Protein AF-A0A6G0ABP0-F1 (afdb_monomer_lite)

Radius of gyration: 10.98 Å; chains: 1; bounding box: 26×23×25 Å

Secondary structure (DSSP, 8-state):
-EEE-BTT-EEEE-SS-EEE-HHHH--SS-EEEEEEEETTEEEEEEEBTTB----EE--

Foldseek 3Di:
DWDWWWCGWIWDDPPPDIDTPSVVSRRPGWIFPDWDDDDQWIFTFTDDPPDTDTDTGGD

pLDDT: mean 81.51, std 12.51, range [53.34, 96.25]

Sequence (59 aa):
MFTCGAFGETIHYNGNTWKSFINETAISNGAFNNIDFNKDIVVAVGYDSPKAVIKMGTR

Structure (mmCIF, N/CA/C/O backbone):
data_AF-A0A6G0ABP0-F1
#
_entry.id   AF-A0A6G0ABP0-F1
#
loop_
_atom_site.group_PDB
_atom_site.id
_atom_site.type_symbol
_atom_site.label_atom_id
_atom_site.label_alt_id
_atom_site.label_comp_id
_atom_site.label_asym_id
_atom_site.label_entity_id
_atom_site.label_seq_id
_atom_site.pdbx_PDB_ins_code
_atom_site.Cartn_x
_atom_site.Cartn_y
_atom_site.Cartn_z
_atom_site.occupancy
_atom_site.B_iso_or_equiv
_atom_site.auth_seq_id
_atom_site.auth_comp_id
_atom_site.auth_asym_id
_atom_site.auth_atom_id
_atom_site.pdbx_PDB_model_num
ATOM 1 N N . MET A 1 1 ? -11.297 4.695 5.297 1.00 88.38 1 MET A N 1
ATOM 2 C CA . MET A 1 1 ? -11.005 4.528 3.850 1.00 88.38 1 MET A CA 1
ATOM 3 C C . MET A 1 1 ? -9.509 4.371 3.681 1.00 88.38 1 MET A C 1
ATOM 5 O O . MET A 1 1 ? -8.780 5.140 4.296 1.00 88.38 1 MET A O 1
ATOM 9 N N . PHE A 1 2 ? -9.068 3.397 2.888 1.00 91.38 2 PHE A N 1
ATOM 10 C CA . PHE A 1 2 ? -7.653 3.186 2.583 1.00 91.38 2 PHE A CA 1
ATOM 11 C C . PHE A 1 2 ? -7.350 3.583 1.140 1.00 91.38 2 PHE A C 1
ATOM 13 O O . PHE A 1 2 ? -8.177 3.374 0.256 1.00 91.38 2 PHE A O 1
ATOM 20 N N . THR A 1 3 ? -6.170 4.152 0.914 1.00 92.12 3 THR A N 1
ATOM 21 C CA . THR A 1 3 ? -5.606 4.358 -0.425 1.00 92.12 3 THR A CA 1
ATOM 22 C C . THR A 1 3 ? -4.099 4.156 -0.371 1.00 92.12 3 THR A C 1
ATOM 24 O O . THR A 1 3 ? -3.482 4.343 0.681 1.00 92.12 3 THR A O 1
ATOM 27 N N . CYS A 1 4 ? -3.519 3.765 -1.501 1.00 91.19 4 CYS A N 1
ATOM 28 C CA . CYS A 1 4 ? -2.104 3.457 -1.633 1.00 91.19 4 CYS A CA 1
ATOM 29 C C . CYS A 1 4 ? -1.499 4.102 -2.887 1.00 91.19 4 CYS A C 1
ATOM 31 O O . CYS A 1 4 ? -2.234 4.516 -3.786 1.00 91.19 4 CYS A O 1
ATOM 33 N N . GLY A 1 5 ? -0.171 4.189 -2.953 1.00 88.00 5 GLY A N 1
ATOM 34 C CA . GLY A 1 5 ? 0.512 4.762 -4.108 1.00 88.00 5 GLY A CA 1
ATOM 35 C C . GLY A 1 5 ? 2.025 4.557 -4.125 1.00 88.00 5 GLY A C 1
ATOM 36 O O . GLY A 1 5 ? 2.541 3.506 -3.736 1.00 88.00 5 GLY A O 1
ATOM 37 N N . ALA A 1 6 ? 2.724 5.562 -4.656 1.00 87.75 6 ALA A N 1
ATOM 38 C CA . ALA A 1 6 ? 4.167 5.538 -4.874 1.00 87.75 6 ALA A CA 1
ATOM 39 C C . ALA A 1 6 ? 4.955 5.352 -3.571 1.00 87.75 6 ALA A C 1
ATOM 41 O O . ALA A 1 6 ? 4.535 5.810 -2.509 1.00 87.75 6 ALA A O 1
ATOM 42 N N . PHE A 1 7 ? 6.106 4.683 -3.669 1.00 86.69 7 PHE A N 1
ATOM 43 C CA . PHE A 1 7 ? 7.019 4.406 -2.552 1.00 86.69 7 PHE A CA 1
ATOM 44 C C . PHE A 1 7 ? 6.359 3.665 -1.379 1.00 86.69 7 PHE A C 1
ATOM 46 O O . PHE A 1 7 ? 6.839 3.695 -0.251 1.00 86.69 7 PHE A O 1
ATOM 53 N N . GLY A 1 8 ? 5.246 2.979 -1.649 1.00 85.62 8 GLY A N 1
ATOM 54 C CA . GLY A 1 8 ? 4.484 2.232 -0.654 1.00 85.62 8 GLY A CA 1
ATOM 55 C C . GLY A 1 8 ? 3.593 3.096 0.224 1.00 85.62 8 GLY A C 1
ATOM 56 O O . GLY A 1 8 ? 2.955 2.545 1.121 1.00 85.62 8 GLY A O 1
ATOM 57 N N . GLU A 1 9 ? 3.495 4.405 -0.043 1.00 89.69 9 GLU A N 1
ATOM 58 C CA . GLU A 1 9 ? 2.627 5.310 0.705 1.00 89.69 9 GLU A CA 1
ATOM 59 C C . GLU A 1 9 ? 1.234 4.703 0.798 1.00 89.69 9 GLU A C 1
ATOM 61 O O . GLU A 1 9 ? 0.582 4.415 -0.207 1.00 89.69 9 GLU A O 1
ATOM 66 N N . THR A 1 10 ? 0.807 4.468 2.029 1.00 90.69 10 THR A N 1
ATOM 67 C CA . THR A 1 10 ? -0.507 3.935 2.344 1.00 90.69 10 THR A CA 1
ATOM 68 C C . THR A 1 10 ? -1.075 4.810 3.434 1.00 90.69 10 THR A C 1
ATOM 70 O O . THR A 1 10 ? -0.434 5.017 4.464 1.00 90.69 10 THR A O 1
ATOM 73 N N . ILE A 1 11 ? -2.273 5.339 3.208 1.00 92.94 11 ILE A N 1
ATOM 74 C CA . ILE A 1 11 ? -2.931 6.249 4.142 1.00 92.94 11 ILE A CA 1
ATOM 75 C C . ILE A 1 11 ? -4.324 5.734 4.494 1.00 92.94 11 ILE A C 1
ATOM 77 O O . ILE A 1 11 ? -5.040 5.173 3.659 1.00 92.94 11 ILE A O 1
ATOM 81 N N . HIS A 1 12 ? -4.718 5.951 5.747 1.00 92.75 12 HIS A N 1
ATOM 82 C CA . HIS A 1 12 ? -6.051 5.643 6.250 1.00 92.75 12 HIS A CA 1
ATOM 83 C C . HIS A 1 12 ? -6.758 6.913 6.707 1.00 92.75 12 HIS A C 1
ATOM 85 O O . HIS A 1 12 ? -6.255 7.632 7.570 1.00 92.75 12 HIS A O 1
ATOM 91 N N . TYR A 1 13 ? -7.954 7.145 6.174 1.00 93.56 13 TYR A N 1
ATOM 92 C CA . TYR A 1 13 ? -8.878 8.156 6.671 1.00 93.56 13 TYR A CA 1
ATOM 93 C C . TYR A 1 13 ? -9.893 7.541 7.633 1.00 93.56 13 TYR A C 1
ATOM 95 O O . TYR A 1 13 ? -10.614 6.610 7.254 1.00 93.56 13 TYR A O 1
ATOM 103 N N . ASN A 1 14 ? -9.982 8.086 8.847 1.00 92.56 14 ASN A N 1
ATOM 104 C CA . ASN A 1 14 ? -10.898 7.615 9.894 1.00 92.56 14 ASN A CA 1
ATOM 105 C C . ASN A 1 14 ? -12.251 8.357 9.943 1.00 92.56 14 ASN A C 1
ATOM 107 O O . ASN A 1 14 ? -13.047 8.061 10.826 1.00 92.56 14 ASN A O 1
ATOM 111 N N . GLY A 1 15 ? -12.505 9.305 9.033 1.00 95.19 15 GLY A N 1
ATOM 112 C CA . GLY A 1 15 ? -13.683 10.187 9.071 1.00 95.19 15 GLY A CA 1
ATOM 113 C C . GLY A 1 15 ? -13.375 11.629 9.488 1.00 95.19 15 GLY A C 1
ATOM 114 O O . GLY A 1 15 ? -14.192 12.514 9.258 1.00 95.19 15 GLY A O 1
ATOM 115 N N . ASN A 1 16 ? -12.182 11.884 10.036 1.00 96.25 16 ASN A N 1
ATOM 116 C CA . ASN A 1 16 ? -11.750 13.209 10.486 1.00 96.25 16 ASN A CA 1
ATOM 117 C C . ASN A 1 16 ? -10.308 13.521 10.065 1.00 96.25 16 ASN A C 1
ATOM 119 O O . ASN A 1 16 ? -10.022 14.627 9.617 1.00 96.25 16 ASN A O 1
ATOM 123 N N . THR A 1 17 ? -9.397 12.554 10.191 1.00 95.44 17 THR A N 1
ATOM 124 C CA . THR A 1 17 ? -7.963 12.723 9.934 1.00 95.44 17 THR A CA 1
ATOM 125 C C . THR A 1 17 ? -7.399 11.606 9.064 1.00 95.44 17 THR A C 1
ATOM 127 O O . THR A 1 17 ? -7.923 10.490 9.016 1.00 95.44 17 THR A O 1
ATOM 130 N N . TRP A 1 18 ? -6.307 11.929 8.370 1.00 94.81 18 TRP A N 1
ATOM 131 C CA . TRP A 1 18 ? -5.496 10.980 7.617 1.00 94.81 18 TRP A CA 1
ATOM 132 C C . TRP A 1 18 ? -4.301 10.539 8.459 1.00 94.81 18 TRP A C 1
ATOM 134 O O . TRP A 1 18 ? -3.639 11.367 9.085 1.00 94.81 18 TRP A O 1
ATOM 144 N N . LYS A 1 19 ? -4.011 9.238 8.452 1.00 94.25 19 LYS A N 1
ATOM 145 C CA . LYS A 1 19 ? -2.796 8.659 9.030 1.00 94.25 19 LYS A CA 1
ATOM 146 C C . LYS A 1 19 ? -1.985 7.985 7.929 1.00 94.25 19 LYS A C 1
ATOM 148 O O . LYS A 1 19 ? -2.536 7.144 7.222 1.00 94.25 19 LYS A O 1
ATOM 153 N N . SER A 1 20 ? -0.709 8.346 7.815 1.00 91.12 20 SER A N 1
ATOM 154 C CA . SER A 1 20 ? 0.256 7.684 6.931 1.00 91.12 20 SER A CA 1
ATOM 155 C C . SER A 1 20 ? 0.888 6.473 7.602 1.00 91.12 20 SER A C 1
ATOM 157 O O . SER A 1 20 ? 1.116 6.478 8.813 1.00 91.12 20 SER A O 1
ATOM 159 N N . PHE A 1 21 ? 1.147 5.458 6.781 1.00 89.69 21 PHE A N 1
ATOM 160 C CA . PHE A 1 21 ? 1.847 4.225 7.123 1.00 89.69 21 PHE A CA 1
ATOM 161 C C . PHE A 1 21 ? 3.123 4.041 6.284 1.00 89.69 21 PHE A C 1
ATOM 163 O O . PHE A 1 21 ? 3.544 2.914 6.006 1.00 89.69 21 PHE A O 1
ATOM 170 N N . ILE A 1 22 ? 3.725 5.134 5.802 1.00 87.31 22 ILE A N 1
ATOM 171 C CA . ILE A 1 22 ? 4.937 5.080 4.968 1.00 87.31 22 ILE A CA 1
ATOM 172 C C . ILE A 1 22 ? 6.112 4.404 5.694 1.00 87.31 22 ILE A C 1
ATOM 174 O O . ILE A 1 22 ? 6.902 3.686 5.082 1.00 87.31 22 ILE A O 1
ATOM 178 N N . ASN A 1 23 ? 6.187 4.551 7.020 1.00 87.00 23 ASN A N 1
ATOM 179 C CA . ASN A 1 23 ? 7.258 3.975 7.836 1.00 87.00 23 ASN A CA 1
ATOM 180 C C . ASN A 1 23 ? 7.086 2.461 8.055 1.00 87.00 23 ASN A C 1
ATOM 182 O O . ASN A 1 23 ? 8.062 1.746 8.263 1.00 87.00 23 ASN A O 1
ATOM 186 N N . GLU A 1 24 ? 5.855 1.957 7.993 1.00 85.62 24 GLU A N 1
ATOM 187 C CA . GLU A 1 24 ? 5.505 0.545 8.143 1.00 85.62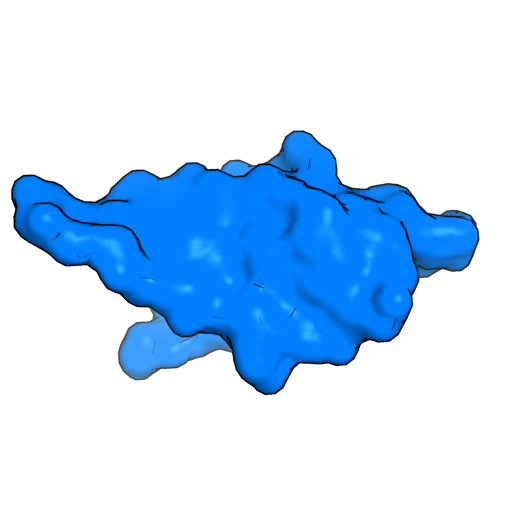 24 GLU A CA 1
ATOM 188 C C . GLU A 1 24 ? 5.583 -0.193 6.796 1.00 85.62 24 GLU A C 1
ATOM 190 O O . GLU A 1 24 ? 6.018 -1.349 6.704 1.00 85.62 24 GLU A O 1
ATOM 195 N N . THR A 1 25 ? 5.185 0.484 5.719 1.00 81.81 25 THR A N 1
ATOM 196 C CA . THR A 1 25 ? 5.209 -0.044 4.348 1.00 81.81 25 THR A CA 1
ATOM 197 C C . THR A 1 25 ? 6.596 -0.001 3.722 1.00 81.81 25 THR A C 1
ATOM 199 O O . THR A 1 25 ? 6.946 -0.973 3.057 1.00 81.81 25 THR A O 1
ATOM 202 N N . ALA A 1 26 ? 7.405 1.023 4.007 1.00 71.88 26 ALA A N 1
ATOM 203 C CA . ALA A 1 26 ? 8.859 1.096 3.829 1.00 71.88 26 ALA A CA 1
ATOM 204 C C . ALA A 1 26 ? 9.425 0.328 2.615 1.00 71.88 26 ALA A C 1
ATOM 206 O O . ALA A 1 26 ? 10.357 -0.467 2.761 1.00 71.88 26 ALA A O 1
ATOM 207 N N . ILE A 1 27 ? 8.849 0.523 1.425 1.00 78.50 27 ILE A N 1
ATOM 208 C CA . ILE A 1 27 ? 9.466 0.053 0.179 1.00 78.50 27 ILE A CA 1
ATOM 209 C C . ILE A 1 27 ? 10.326 1.186 -0.382 1.00 78.50 27 ILE A C 1
ATOM 211 O O . ILE A 1 27 ? 9.934 2.348 -0.364 1.00 78.50 27 ILE A O 1
ATOM 215 N N . SER A 1 28 ? 11.528 0.860 -0.850 1.00 76.38 28 SER A N 1
ATOM 216 C CA . SER A 1 28 ? 12.481 1.852 -1.361 1.00 76.38 28 SER A CA 1
ATOM 217 C C . SER A 1 28 ? 12.185 2.294 -2.796 1.00 76.38 28 SER A C 1
ATOM 219 O O . SER A 1 28 ? 12.650 3.350 -3.219 1.00 76.38 28 SER A O 1
ATOM 221 N N . ASN A 1 29 ? 11.428 1.495 -3.548 1.00 77.25 29 ASN A N 1
ATOM 222 C CA . ASN A 1 29 ? 11.001 1.772 -4.912 1.00 77.25 29 ASN A CA 1
ATOM 223 C C . ASN A 1 29 ? 9.687 1.025 -5.213 1.00 77.25 29 ASN A C 1
ATOM 225 O O . ASN A 1 29 ? 9.317 0.101 -4.488 1.00 77.25 29 ASN A O 1
ATOM 229 N N . GLY A 1 30 ? 8.982 1.441 -6.264 1.00 81.62 30 GLY A N 1
ATOM 230 C CA . GLY A 1 30 ? 7.727 0.835 -6.704 1.00 81.62 30 GLY A CA 1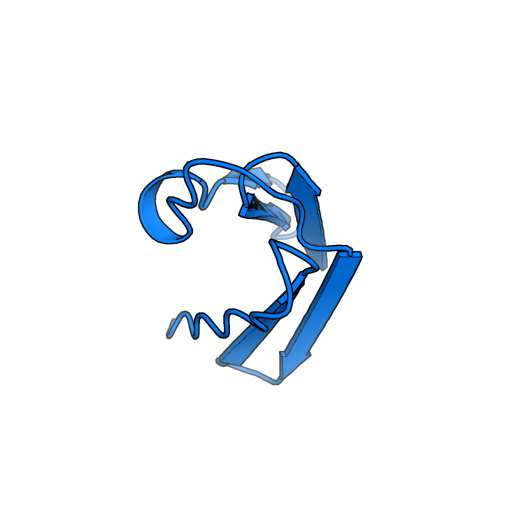
ATOM 231 C C . GLY A 1 30 ? 6.475 1.555 -6.201 1.00 81.62 30 GLY A C 1
ATOM 232 O O . GLY A 1 30 ? 6.536 2.585 -5.526 1.00 81.62 30 GLY A O 1
ATOM 233 N N . ALA A 1 31 ? 5.313 1.028 -6.579 1.00 85.00 31 ALA A N 1
ATOM 234 C CA . ALA A 1 31 ? 4.015 1.584 -6.212 1.00 85.00 31 ALA A CA 1
ATOM 235 C C . ALA A 1 31 ? 3.013 0.470 -5.919 1.00 85.00 31 ALA A C 1
ATOM 237 O O . ALA A 1 31 ? 2.973 -0.543 -6.626 1.00 85.00 31 ALA A O 1
ATOM 238 N N . PHE A 1 32 ? 2.181 0.681 -4.901 1.00 87.44 32 PHE A N 1
ATOM 239 C CA . PHE A 1 32 ? 0.977 -0.116 -4.714 1.00 87.44 32 PHE A CA 1
ATOM 240 C C . PHE A 1 32 ? -0.124 0.422 -5.626 1.00 87.44 32 PHE A C 1
ATOM 242 O O . PHE A 1 32 ? -0.473 1.600 -5.566 1.00 87.44 32 PHE 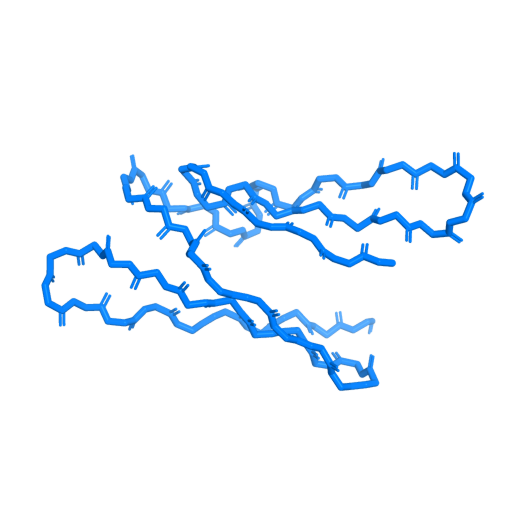A O 1
ATOM 249 N N . ASN A 1 33 ? -0.672 -0.458 -6.460 1.00 87.75 33 ASN A N 1
ATOM 250 C CA . ASN A 1 33 ? -1.691 -0.113 -7.453 1.00 87.75 33 ASN A CA 1
ATOM 251 C C . ASN A 1 33 ? -3.082 -0.594 -7.041 1.00 87.75 33 ASN A C 1
ATOM 253 O O . ASN A 1 33 ? -4.078 -0.188 -7.636 1.00 87.75 33 ASN A O 1
ATOM 257 N N . ASN A 1 34 ? -3.156 -1.496 -6.065 1.00 88.06 34 ASN A N 1
ATOM 258 C CA . ASN A 1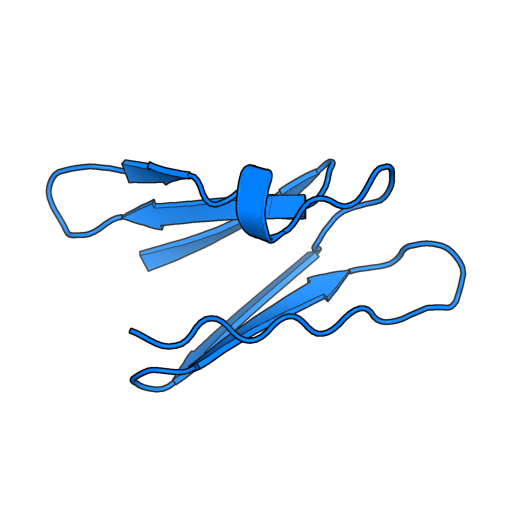 34 ? -4.413 -2.001 -5.548 1.00 88.06 34 ASN A CA 1
ATOM 259 C C . ASN A 1 34 ? -4.312 -2.185 -4.034 1.00 88.06 34 ASN A C 1
ATOM 261 O O . ASN A 1 34 ? -3.261 -2.572 -3.519 1.00 88.06 34 ASN A O 1
ATOM 265 N N . ILE A 1 35 ? -5.404 -1.898 -3.335 1.00 88.75 35 ILE A N 1
ATOM 266 C CA . ILE A 1 35 ? -5.515 -2.046 -1.890 1.00 88.75 35 ILE A CA 1
ATOM 267 C C . ILE A 1 35 ? -6.923 -2.507 -1.547 1.00 88.75 35 ILE A C 1
ATOM 269 O O . ILE A 1 35 ? -7.902 -1.961 -2.055 1.00 88.75 35 ILE A O 1
ATOM 273 N N . ASP A 1 36 ? -7.006 -3.493 -0.666 1.00 90.12 36 ASP A N 1
ATOM 274 C CA . ASP A 1 36 ? -8.257 -3.978 -0.105 1.00 90.12 36 ASP A CA 1
ATOM 275 C C . ASP A 1 36 ? -8.125 -4.133 1.413 1.00 90.12 36 ASP A C 1
ATOM 277 O O . ASP A 1 36 ? -7.023 -4.255 1.962 1.00 90.12 36 ASP A O 1
ATOM 281 N N . PHE A 1 37 ? -9.254 -4.089 2.111 1.00 87.44 37 PHE A N 1
ATOM 282 C CA . PHE A 1 37 ? -9.297 -4.237 3.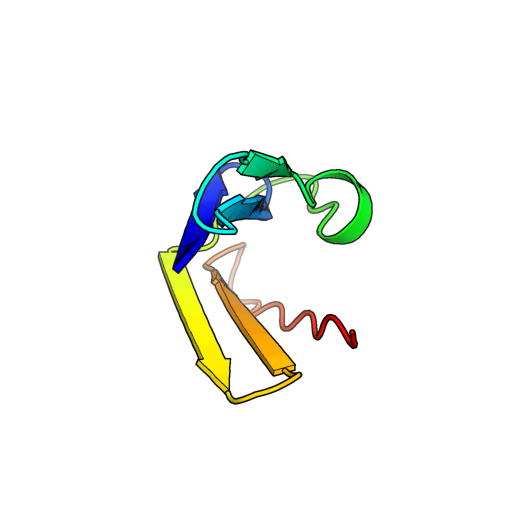557 1.00 87.44 37 PHE A CA 1
ATOM 283 C C . PHE A 1 37 ? -10.487 -5.091 3.988 1.00 87.44 37 PHE A C 1
ATOM 285 O O . PHE A 1 37 ? -11.611 -4.938 3.518 1.00 87.44 37 PHE A O 1
ATOM 292 N N . ASN A 1 38 ? -10.245 -5.966 4.958 1.00 86.56 38 ASN A N 1
ATOM 293 C CA . ASN A 1 38 ? -11.273 -6.774 5.589 1.00 86.56 38 ASN A CA 1
ATOM 294 C C . ASN A 1 38 ? -11.049 -6.787 7.099 1.00 86.56 38 ASN A C 1
ATOM 296 O O . ASN A 1 38 ? -10.095 -7.394 7.586 1.00 86.56 38 ASN A O 1
ATOM 300 N N . LYS A 1 39 ? -11.958 -6.127 7.828 1.00 85.62 39 LYS A N 1
ATOM 301 C CA . LYS A 1 39 ? -11.904 -5.954 9.287 1.00 85.62 39 LYS A CA 1
ATOM 302 C C . LYS A 1 39 ? -10.553 -5.378 9.732 1.00 85.62 39 LYS A C 1
ATOM 304 O O . LYS A 1 39 ? -10.322 -4.182 9.569 1.00 85.62 39 LYS A O 1
ATOM 309 N N . ASP A 1 40 ? -9.686 -6.240 10.252 1.00 84.50 40 ASP A N 1
ATOM 310 C CA . ASP A 1 40 ? -8.400 -5.897 10.851 1.00 84.50 40 ASP A CA 1
ATOM 311 C C . ASP A 1 40 ? -7.218 -6.179 9.922 1.00 84.50 40 ASP A C 1
ATOM 313 O O . ASP A 1 40 ? -6.079 -5.999 10.333 1.00 84.50 40 ASP A O 1
ATOM 317 N N . ILE A 1 41 ? -7.476 -6.628 8.690 1.00 84.56 41 ILE A N 1
ATOM 318 C CA . ILE A 1 41 ? -6.449 -6.937 7.697 1.00 84.56 41 ILE A CA 1
ATOM 319 C C . ILE A 1 41 ? -6.541 -5.927 6.559 1.00 84.56 41 ILE A C 1
ATOM 321 O O . ILE A 1 41 ? -7.599 -5.744 5.958 1.00 84.56 41 ILE A O 1
ATOM 325 N N . VAL A 1 42 ? -5.407 -5.312 6.235 1.00 86.44 42 VAL A N 1
ATOM 326 C CA . VAL A 1 42 ? -5.222 -4.478 5.042 1.00 86.44 42 VAL A CA 1
ATOM 327 C C . VAL A 1 42 ? -4.200 -5.162 4.147 1.00 86.44 42 VAL A C 1
ATOM 329 O O . VAL A 1 42 ? -3.155 -5.590 4.636 1.00 86.44 42 VAL A O 1
ATOM 332 N N . VAL A 1 43 ? -4.500 -5.266 2.855 1.00 86.25 43 VAL A N 1
ATOM 333 C CA . VAL A 1 43 ? -3.619 -5.854 1.844 1.00 86.25 43 VAL A CA 1
ATOM 334 C C . VAL A 1 43 ? -3.438 -4.848 0.720 1.00 86.25 43 VAL A C 1
ATOM 336 O O . VAL A 1 43 ? -4.400 -4.490 0.049 1.00 86.25 43 VAL A O 1
ATOM 339 N N . ALA A 1 44 ? -2.200 -4.416 0.497 1.00 86.69 44 ALA A N 1
ATOM 340 C CA . ALA A 1 44 ? -1.820 -3.608 -0.654 1.00 86.69 44 ALA A CA 1
ATOM 341 C C . ALA A 1 44 ? -0.904 -4.426 -1.566 1.00 86.69 44 ALA A C 1
ATOM 343 O O . ALA A 1 44 ? -0.001 -5.107 -1.078 1.00 86.69 44 ALA A O 1
ATOM 344 N N . VAL A 1 45 ? -1.142 -4.368 -2.877 1.00 84.94 45 VAL A N 1
ATOM 345 C CA . VAL A 1 45 ? -0.328 -5.041 -3.894 1.00 84.94 45 VAL A CA 1
ATOM 346 C C . VAL A 1 45 ? 0.150 -4.045 -4.939 1.00 84.94 45 VAL A C 1
ATOM 348 O O . VAL A 1 45 ? -0.548 -3.108 -5.335 1.00 84.94 45 VAL A O 1
ATOM 351 N N . GLY A 1 46 ? 1.380 -4.253 -5.384 1.00 82.12 46 GLY A N 1
ATOM 352 C CA . GLY A 1 46 ? 2.082 -3.372 -6.298 1.00 82.12 46 GLY A CA 1
ATOM 353 C C . GLY A 1 46 ? 2.945 -4.144 -7.274 1.00 82.12 46 GLY A C 1
ATOM 354 O O . GLY A 1 46 ? 3.154 -5.348 -7.116 1.00 82.12 46 GLY A O 1
ATOM 355 N N . TYR A 1 47 ? 3.454 -3.428 -8.268 1.00 69.56 47 TYR A N 1
ATOM 356 C CA . TYR A 1 47 ? 4.450 -3.957 -9.185 1.00 69.56 47 TYR A CA 1
ATOM 357 C C . TYR A 1 47 ? 5.787 -3.319 -8.837 1.00 69.56 47 TYR A C 1
ATOM 359 O O . TYR A 1 47 ? 6.001 -2.142 -9.113 1.00 69.56 47 TYR A O 1
ATOM 367 N N . ASP A 1 48 ? 6.683 -4.099 -8.245 1.00 64.06 48 ASP A N 1
ATOM 368 C CA . ASP A 1 48 ? 8.097 -3.748 -8.204 1.00 64.06 48 ASP A CA 1
ATOM 369 C C . ASP A 1 48 ? 8.889 -4.966 -8.672 1.00 64.06 48 ASP A C 1
ATOM 371 O O . ASP A 1 48 ? 9.047 -5.932 -7.935 1.00 64.06 48 ASP A O 1
ATOM 375 N N . SER A 1 49 ? 9.275 -4.967 -9.952 1.00 54.06 49 SER A N 1
ATOM 376 C CA . SER A 1 49 ? 10.090 -6.001 -10.610 1.00 54.06 49 SER A CA 1
ATOM 377 C C . SER A 1 49 ? 9.729 -7.465 -10.246 1.00 54.06 49 SER A C 1
ATOM 379 O O . SER A 1 49 ? 10.214 -8.000 -9.254 1.00 54.06 49 SER A O 1
ATOM 381 N N . PRO A 1 50 ? 8.957 -8.171 -11.095 1.00 56.69 50 PRO A N 1
ATOM 382 C CA . PRO A 1 50 ? 8.145 -9.387 -10.827 1.00 56.69 50 PRO A CA 1
ATOM 383 C C . PRO A 1 50 ? 7.744 -9.800 -9.392 1.00 56.69 50 PRO A C 1
ATOM 385 O O . PRO A 1 50 ? 7.316 -10.938 -9.199 1.00 56.69 50 PRO A O 1
ATOM 388 N N . LYS A 1 51 ? 7.858 -8.944 -8.373 1.00 53.34 51 LYS A N 1
ATOM 389 C CA . LYS A 1 51 ? 7.643 -9.311 -6.974 1.00 53.34 51 LYS A CA 1
ATOM 390 C C . LYS A 1 51 ? 6.381 -8.635 -6.466 1.00 53.34 51 LYS A C 1
ATOM 392 O O . LYS A 1 51 ? 6.316 -7.418 -6.331 1.00 53.34 51 LYS A O 1
ATOM 397 N N . ALA A 1 52 ? 5.377 -9.450 -6.167 1.00 56.19 52 ALA A N 1
ATOM 398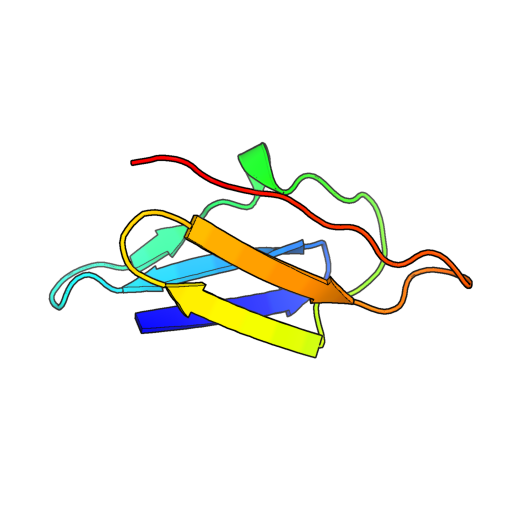 C CA . ALA A 1 52 ? 4.246 -9.012 -5.369 1.00 56.19 52 ALA A CA 1
ATOM 399 C C . ALA A 1 52 ? 4.699 -8.903 -3.905 1.00 56.19 52 ALA A C 1
ATOM 401 O O . ALA A 1 52 ? 5.205 -9.869 -3.332 1.00 56.19 52 ALA A O 1
ATOM 402 N N . VAL A 1 53 ? 4.534 -7.727 -3.304 1.00 61.31 53 VAL A N 1
ATOM 403 C CA . VAL A 1 53 ? 4.785 -7.494 -1.875 1.00 61.31 53 VAL A CA 1
ATOM 404 C C . VAL A 1 53 ? 3.436 -7.500 -1.160 1.00 61.31 53 VAL A C 1
ATOM 406 O O . VAL A 1 53 ? 2.547 -6.754 -1.555 1.00 61.31 53 VAL A O 1
ATOM 409 N N . ILE A 1 54 ? 3.284 -8.328 -0.120 1.00 62.34 54 ILE A N 1
ATOM 410 C CA . ILE A 1 54 ? 2.110 -8.346 0.766 1.00 62.34 54 ILE A CA 1
ATOM 411 C C . ILE A 1 54 ? 2.558 -7.849 2.139 1.00 62.34 54 ILE A C 1
ATOM 413 O O . ILE A 1 54 ? 3.439 -8.448 2.758 1.00 62.34 54 ILE A O 1
ATOM 417 N N . LYS A 1 55 ? 1.941 -6.773 2.631 1.00 62.88 55 LYS A N 1
ATOM 418 C CA . LYS A 1 55 ? 2.106 -6.300 4.011 1.00 62.88 55 LYS A CA 1
ATOM 419 C C . LYS A 1 55 ? 0.753 -6.293 4.705 1.00 62.88 55 LYS A C 1
ATOM 421 O O . LYS A 1 55 ? -0.184 -5.695 4.194 1.00 62.88 55 LYS A O 1
ATOM 426 N N . MET A 1 56 ? 0.678 -6.969 5.850 1.00 63.38 56 MET A N 1
ATOM 427 C CA . MET A 1 56 ? -0.519 -7.046 6.685 1.00 63.38 56 MET A CA 1
ATOM 428 C C . MET A 1 56 ? -0.317 -6.164 7.912 1.00 63.38 56 MET A C 1
ATOM 430 O O . MET A 1 56 ? 0.570 -6.425 8.723 1.00 63.38 56 MET A O 1
ATOM 434 N N . GLY A 1 57 ? -1.125 -5.115 8.035 1.00 61.34 57 GLY A N 1
ATOM 435 C CA . GLY A 1 57 ? -1.260 -4.378 9.289 1.00 61.34 57 GLY A CA 1
ATOM 436 C C . GLY A 1 57 ? -2.331 -5.035 10.153 1.00 61.34 57 GLY A C 1
ATOM 437 O O . GLY A 1 57 ? -3.391 -5.354 9.628 1.00 61.34 57 GLY A O 1
ATOM 438 N N . THR A 1 58 ? -2.056 -5.228 11.443 1.00 58.22 58 THR A N 1
ATOM 439 C CA . THR A 1 58 ? -3.048 -5.598 12.467 1.00 58.22 58 THR A CA 1
ATOM 440 C C . THR A 1 58 ? -3.404 -4.360 13.292 1.00 58.22 58 THR A C 1
ATOM 442 O O . THR A 1 58 ? -2.531 -3.521 13.527 1.00 58.22 58 THR A O 1
ATOM 445 N N . ARG A 1 59 ? -4.672 -4.227 13.696 1.00 55.75 59 ARG A N 1
ATOM 446 C CA . ARG A 1 59 ? -5.160 -3.119 14.535 1.00 55.75 59 ARG A CA 1
ATOM 447 C C . ARG A 1 59 ? -4.669 -3.188 15.976 1.00 55.75 59 ARG A C 1
ATOM 449 O O . ARG A 1 59 ? -4.575 -4.314 16.508 1.00 55.75 59 ARG A O 1
#